Protein AF-A0A6N8YFA1-F1 (afdb_monomer_lite)

Radius of gyration: 19.21 Å; chains: 1; bounding box: 37×41×58 Å

Foldseek 3Di:
DDPPDPDDDQDFDCVNPVQGFLLRGPPRDVVVCVLCVVVVRRGDDDDDPDDPPDDPVVVVVVCVVCVVVVVVVVCSVPVD

Sequence (80 aa):
MDTTTTATVSLPGRLGDPEMTVATDPRADPRMVAALEPLGLAGRADPAPLTGESSLEDIRALAALGEPGFEQLFDILFEA

Secondary structure (DSSP, 8-state):
------------GGGT-TT--TTT-TTS-HHHHHHHGGGTTTSPPPPPS--TTS-HHHHHHHHHHHHHHHHHHHHHHH--

pLDDT: mean 92.06, std 11.94, range [45.59, 98.62]

Structure (mmCIF, N/CA/C/O backbone):
data_AF-A0A6N8YFA1-F1
#
_entry.id   AF-A0A6N8YFA1-F1
#
loop_
_atom_site.group_PDB
_atom_site.id
_atom_site.type_symbol
_atom_site.label_atom_id
_atom_site.label_alt_id
_atom_site.label_comp_id
_atom_site.label_asym_id
_atom_site.label_entity_id
_atom_site.label_seq_id
_atom_site.pdbx_PDB_ins_code
_atom_site.Cartn_x
_atom_site.Cartn_y
_atom_site.Cartn_z
_atom_site.occupancy
_atom_site.B_iso_or_equiv
_atom_site.auth_seq_id
_atom_site.auth_comp_id
_atom_site.auth_asym_id
_atom_site.auth_atom_id
_atom_site.pdbx_PDB_model_num
ATOM 1 N N . MET A 1 1 ? 0.018 31.841 38.557 1.00 45.59 1 MET A N 1
ATOM 2 C CA . MET A 1 1 ? 0.940 30.711 38.332 1.00 45.59 1 MET A CA 1
ATOM 3 C C . MET A 1 1 ? 0.219 29.794 37.372 1.00 45.59 1 MET A C 1
ATOM 5 O O . MET A 1 1 ? -0.631 29.037 37.813 1.00 45.59 1 MET A O 1
ATOM 9 N N . ASP A 1 2 ? 0.428 30.003 36.075 1.00 52.59 2 ASP A N 1
ATOM 10 C CA . ASP A 1 2 ? -0.267 29.265 35.021 1.00 52.59 2 ASP A CA 1
ATOM 11 C C . ASP A 1 2 ? 0.597 28.050 34.660 1.00 52.59 2 ASP A C 1
ATOM 13 O O . ASP A 1 2 ? 1.715 28.191 34.162 1.00 52.59 2 ASP A O 1
ATOM 17 N N . THR A 1 3 ? 0.152 26.859 35.050 1.00 56.47 3 THR A N 1
ATOM 18 C CA . THR A 1 3 ? 0.815 25.588 34.738 1.00 56.47 3 THR A CA 1
ATOM 19 C C . THR A 1 3 ? 0.408 25.160 33.336 1.00 56.47 3 THR A C 1
ATOM 21 O O . THR A 1 3 ? -0.564 24.427 33.166 1.00 56.47 3 THR A O 1
ATOM 24 N N . THR A 1 4 ? 1.147 25.604 32.321 1.00 59.50 4 THR A N 1
ATOM 25 C CA . THR A 1 4 ? 0.978 25.095 30.957 1.00 59.50 4 THR A CA 1
ATOM 26 C C . THR A 1 4 ? 1.453 23.645 30.906 1.00 59.50 4 THR A C 1
ATOM 28 O O . THR A 1 4 ? 2.645 23.367 30.778 1.00 59.50 4 THR A O 1
ATOM 31 N N . THR A 1 5 ? 0.520 22.701 31.026 1.00 64.19 5 THR A N 1
ATOM 32 C CA . THR A 1 5 ? 0.745 21.295 30.686 1.00 64.19 5 THR A CA 1
ATOM 33 C C . THR A 1 5 ? 1.127 21.213 29.211 1.00 64.19 5 THR A C 1
ATOM 35 O O . THR A 1 5 ? 0.327 21.542 28.336 1.00 64.19 5 THR A O 1
ATOM 38 N N . THR A 1 6 ? 2.349 20.778 28.912 1.00 61.12 6 THR A N 1
ATOM 39 C CA . THR A 1 6 ? 2.743 20.416 27.549 1.00 61.12 6 THR A CA 1
ATOM 40 C C . THR A 1 6 ? 1.943 19.182 27.138 1.00 61.12 6 THR A C 1
ATOM 42 O O . THR A 1 6 ? 2.265 18.068 27.542 1.00 61.12 6 THR A O 1
ATOM 45 N N . ALA A 1 7 ? 0.863 19.372 26.380 1.00 73.19 7 ALA A N 1
ATOM 46 C CA . ALA A 1 7 ? 0.160 18.259 25.758 1.00 73.19 7 ALA A CA 1
ATOM 47 C C . ALA A 1 7 ? 1.071 17.646 24.685 1.00 73.19 7 ALA A C 1
ATOM 49 O O . ALA A 1 7 ? 1.544 18.343 23.785 1.00 73.19 7 ALA A O 1
ATOM 50 N N . THR A 1 8 ? 1.341 16.347 24.783 1.00 76.81 8 THR A N 1
ATOM 51 C CA . THR A 1 8 ? 2.061 15.598 23.753 1.00 76.81 8 THR A CA 1
ATOM 52 C C . THR A 1 8 ? 1.200 15.541 22.495 1.00 76.81 8 THR A C 1
ATOM 54 O O . THR A 1 8 ? 0.100 14.991 22.509 1.00 76.81 8 THR A O 1
ATOM 57 N N . VAL A 1 9 ? 1.692 16.115 21.397 1.00 83.69 9 VAL A N 1
ATOM 58 C CA . VAL A 1 9 ? 1.030 16.015 20.092 1.00 83.69 9 VAL A CA 1
ATOM 59 C C . VAL A 1 9 ? 1.225 14.594 19.566 1.00 83.69 9 VAL A C 1
ATOM 61 O O . VAL A 1 9 ? 2.342 14.199 19.239 1.00 83.69 9 VAL A O 1
ATOM 64 N N . SER A 1 10 ? 0.142 13.822 19.486 1.00 86.69 10 SER A N 1
ATOM 65 C CA . SER A 1 10 ? 0.124 12.543 18.773 1.00 86.69 10 SER A CA 1
ATOM 66 C C . SER A 1 10 ? -0.092 12.819 17.286 1.00 86.69 10 SER A C 1
ATOM 68 O O . SER A 1 10 ? -1.131 13.353 16.892 1.00 86.69 10 SER A O 1
ATOM 70 N N . LEU A 1 11 ? 0.917 12.523 16.465 1.00 95.94 11 LEU A N 1
ATOM 71 C CA . LEU A 1 11 ? 0.807 12.678 15.017 1.00 95.94 11 LEU A CA 1
ATOM 72 C C . LEU A 1 11 ? -0.038 11.535 14.430 1.00 95.94 11 LEU A C 1
ATOM 74 O O . LEU A 1 11 ? 0.064 10.402 14.894 1.00 95.94 11 LEU A O 1
ATOM 78 N N . PRO A 1 12 ? -0.876 11.799 13.418 1.00 96.56 12 PRO A N 1
ATOM 79 C CA . PRO A 1 12 ? -1.751 10.778 12.862 1.00 96.56 12 PRO A CA 1
ATOM 80 C C . PRO A 1 12 ? -1.000 9.815 11.934 1.00 96.56 12 PRO A C 1
ATOM 82 O O . PRO A 1 12 ? 0.009 10.172 11.315 1.00 96.56 12 PRO A O 1
ATOM 85 N N . GLY A 1 13 ? -1.555 8.616 11.754 1.00 97.06 13 GLY A N 1
ATOM 86 C CA . GLY A 1 13 ? -1.040 7.653 10.789 1.00 97.06 13 GLY A CA 1
ATOM 87 C C . GLY A 1 13 ? 0.393 7.226 11.097 1.00 97.06 13 GLY A C 1
ATOM 88 O O . GLY A 1 13 ? 0.846 7.187 12.243 1.00 97.06 13 GLY A O 1
ATOM 89 N N . ARG A 1 14 ? 1.153 7.019 10.020 1.00 97.31 14 ARG A N 1
ATOM 90 C CA . ARG A 1 14 ? 2.552 6.587 10.087 1.00 97.31 14 ARG A CA 1
ATOM 91 C C . ARG A 1 14 ? 3.540 7.612 10.645 1.00 97.31 14 ARG A C 1
ATOM 93 O O . ARG A 1 14 ? 4.705 7.283 10.841 1.00 97.31 14 ARG A O 1
ATOM 100 N N . LEU A 1 15 ? 3.089 8.841 10.906 1.00 96.62 15 LEU A N 1
ATOM 101 C CA . LEU A 1 15 ? 3.890 9.847 11.603 1.00 96.62 15 LEU A CA 1
ATOM 102 C C . LEU A 1 15 ? 3.900 9.624 13.122 1.00 96.62 15 LEU A C 1
ATOM 104 O O . LEU A 1 15 ? 4.873 9.996 13.772 1.00 96.62 15 LEU A O 1
ATOM 108 N N . GLY A 1 16 ? 2.826 9.056 13.681 1.00 95.31 16 GLY A N 1
ATOM 109 C CA . GLY A 1 16 ? 2.743 8.700 15.101 1.00 95.31 16 GLY A CA 1
ATOM 110 C C . GLY A 1 16 ? 3.138 7.256 15.385 1.00 95.31 16 GLY A C 1
ATOM 111 O O . GLY A 1 16 ? 3.734 6.987 16.424 1.00 95.31 16 GLY A O 1
ATOM 112 N N . ASP A 1 17 ? 2.841 6.347 14.456 1.00 95.81 17 ASP A N 1
ATOM 113 C CA . ASP A 1 17 ? 3.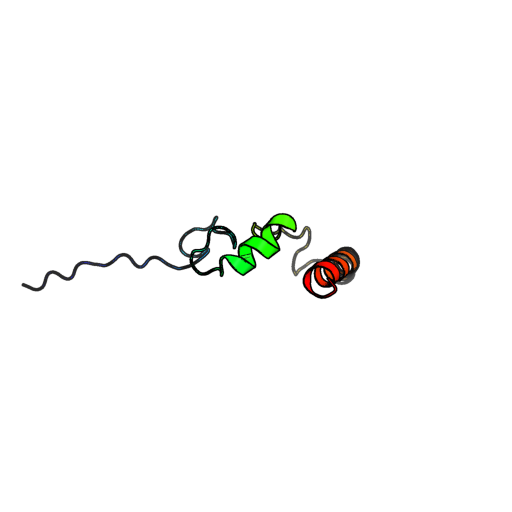215 4.934 14.534 1.00 95.81 17 ASP A CA 1
ATOM 114 C C . ASP A 1 17 ? 3.662 4.424 13.152 1.00 95.81 17 ASP A C 1
ATOM 116 O O . ASP A 1 17 ? 2.811 4.200 12.287 1.00 95.81 17 ASP A O 1
ATOM 120 N N . PRO A 1 18 ? 4.973 4.213 12.920 1.00 96.06 18 PRO A N 1
ATOM 121 C CA . PRO A 1 18 ? 5.507 3.759 11.636 1.00 96.06 18 PRO A CA 1
ATOM 122 C C . PRO A 1 18 ? 4.870 2.484 11.074 1.00 96.06 18 PRO A C 1
ATOM 124 O O . PRO A 1 18 ? 4.897 2.314 9.846 1.00 96.06 18 PRO A O 1
ATOM 127 N N . GLU A 1 19 ? 4.293 1.643 11.940 1.00 96.75 19 GLU A N 1
ATOM 128 C CA . GLU A 1 19 ? 3.686 0.350 11.617 1.00 96.75 19 GLU A CA 1
ATOM 129 C C . GLU A 1 19 ? 2.172 0.425 11.379 1.00 96.75 19 GLU A C 1
ATOM 131 O O . GLU A 1 19 ? 1.579 -0.560 10.938 1.00 96.75 19 GLU A O 1
ATOM 136 N N . MET A 1 20 ? 1.547 1.590 11.581 1.00 97.69 20 MET A N 1
ATOM 137 C CA . MET A 1 20 ? 0.115 1.777 11.345 1.00 97.69 20 MET A CA 1
ATOM 138 C C . MET A 1 20 ? -0.268 1.444 9.894 1.00 97.69 20 MET A C 1
ATOM 140 O O . MET A 1 20 ? 0.403 1.851 8.936 1.00 97.69 20 MET A O 1
ATOM 144 N N . THR A 1 21 ? -1.373 0.718 9.738 1.00 98.25 21 THR A N 1
ATOM 145 C CA . THR A 1 21 ? -1.956 0.312 8.453 1.00 98.25 21 THR A CA 1
ATOM 146 C C . THR A 1 21 ? -3.350 0.910 8.296 1.00 98.25 21 THR A C 1
ATOM 148 O O . THR A 1 21 ? -3.860 1.556 9.208 1.00 98.25 21 THR A O 1
ATOM 151 N N . VAL A 1 22 ? -4.002 0.678 7.155 1.00 97.94 22 VAL A N 1
ATOM 152 C CA . VAL A 1 22 ? -5.410 1.071 6.983 1.00 97.94 22 VAL A CA 1
ATOM 153 C C . VAL A 1 22 ? -6.307 0.347 7.995 1.00 97.94 22 VAL A C 1
ATOM 155 O O . VAL A 1 22 ? -7.240 0.953 8.508 1.00 97.94 22 VAL A O 1
ATOM 158 N N . ALA A 1 23 ? -6.001 -0.911 8.331 1.00 98.06 23 ALA A N 1
ATOM 159 C CA . ALA A 1 23 ? -6.755 -1.696 9.311 1.00 98.06 23 ALA A CA 1
ATOM 160 C C . ALA A 1 23 ? -6.671 -1.147 10.746 1.00 98.06 23 ALA A C 1
ATOM 162 O O . ALA A 1 23 ? -7.611 -1.321 11.519 1.00 98.06 23 ALA A O 1
ATOM 163 N N . THR A 1 24 ? -5.551 -0.520 11.123 1.00 97.50 24 THR A N 1
ATOM 164 C CA . THR A 1 24 ? -5.309 -0.054 12.501 1.00 97.50 24 THR A CA 1
ATOM 165 C C . THR A 1 24 ? -5.432 1.457 12.675 1.00 97.50 24 THR A C 1
ATOM 167 O O . THR A 1 24 ? -5.481 1.932 13.811 1.00 97.50 24 THR A O 1
ATOM 170 N N . ASP A 1 25 ? -5.508 2.225 11.584 1.00 97.75 25 ASP A N 1
ATOM 171 C CA . ASP A 1 25 ? -5.687 3.673 11.645 1.00 97.75 25 ASP A CA 1
ATOM 172 C C . ASP A 1 25 ? -7.123 4.023 12.076 1.00 97.75 25 ASP A C 1
ATOM 174 O O . ASP A 1 25 ? -8.073 3.732 11.345 1.00 97.75 25 ASP A O 1
ATOM 178 N N . PRO A 1 26 ? -7.321 4.708 13.220 1.00 96.38 26 PRO A N 1
ATOM 179 C CA . PRO A 1 26 ? -8.657 5.022 13.731 1.00 96.38 26 PRO A CA 1
ATOM 180 C C . PRO A 1 26 ? -9.443 5.995 12.838 1.00 96.38 26 PRO A C 1
ATOM 182 O O . PRO A 1 26 ? -10.614 6.264 13.103 1.00 96.38 26 PRO A O 1
ATOM 185 N N . ARG A 1 27 ? -8.807 6.567 11.808 1.00 97.06 27 ARG A N 1
ATOM 186 C CA . ARG A 1 27 ? -9.439 7.453 10.824 1.00 97.06 27 ARG A CA 1
ATOM 187 C C . ARG A 1 27 ? -10.051 6.689 9.648 1.00 97.06 27 ARG A C 1
ATOM 189 O O . ARG A 1 27 ? -10.811 7.290 8.891 1.00 97.06 27 ARG A O 1
ATOM 196 N N . ALA A 1 28 ? -9.698 5.418 9.453 1.00 98.19 28 ALA A N 1
ATOM 197 C CA . ALA A 1 28 ? -10.245 4.607 8.374 1.00 98.19 28 ALA A CA 1
ATOM 198 C C . ALA A 1 28 ? -11.718 4.268 8.651 1.00 98.19 28 ALA A C 1
ATOM 200 O O . ALA A 1 28 ? -12.080 3.887 9.764 1.00 98.19 28 ALA A O 1
ATOM 201 N N . ASP A 1 29 ? -12.581 4.396 7.637 1.00 98.56 29 ASP A N 1
ATOM 202 C CA . ASP A 1 29 ? -13.979 3.971 7.759 1.00 98.56 29 ASP A CA 1
ATOM 203 C C . ASP A 1 29 ? -14.022 2.445 7.972 1.00 98.56 29 ASP A C 1
ATOM 205 O O . ASP A 1 29 ? -13.511 1.708 7.121 1.00 98.56 29 ASP A O 1
ATOM 209 N N . PRO A 1 30 ? -14.645 1.935 9.051 1.00 98.12 30 PRO A N 1
ATOM 210 C CA . PRO A 1 30 ? -14.701 0.497 9.313 1.00 98.12 30 PRO A CA 1
ATOM 211 C C . PRO A 1 30 ? -15.322 -0.321 8.170 1.00 98.12 30 PRO A C 1
ATOM 213 O O . PRO A 1 30 ? -14.958 -1.477 7.972 1.00 98.12 30 PRO A O 1
ATOM 216 N N . ARG A 1 31 ? -16.233 0.270 7.383 1.00 97.75 31 ARG A N 1
ATOM 217 C CA . ARG A 1 31 ? -16.843 -0.380 6.210 1.00 97.75 31 ARG A CA 1
ATOM 218 C C . ARG A 1 31 ? -15.849 -0.510 5.060 1.00 97.75 31 ARG A C 1
ATOM 220 O O . ARG A 1 31 ? -15.870 -1.508 4.351 1.00 97.75 31 ARG A O 1
ATOM 227 N N . MET A 1 32 ? -14.972 0.480 4.894 1.00 97.19 32 MET A N 1
ATOM 228 C CA . MET A 1 32 ? -13.878 0.417 3.925 1.00 97.19 32 MET A CA 1
ATOM 229 C C . MET A 1 32 ? -12.863 -0.652 4.339 1.00 97.19 32 MET A C 1
ATOM 231 O O . MET A 1 32 ? -12.467 -1.459 3.506 1.00 97.19 32 MET A O 1
ATOM 235 N N . VAL A 1 33 ? -12.487 -0.709 5.622 1.00 98.31 33 VAL A N 1
ATOM 236 C CA . VAL A 1 33 ? -11.579 -1.749 6.140 1.00 98.31 33 VAL A CA 1
ATOM 237 C C . VAL A 1 33 ? -12.147 -3.145 5.874 1.00 98.31 33 VAL A C 1
ATOM 239 O O . VAL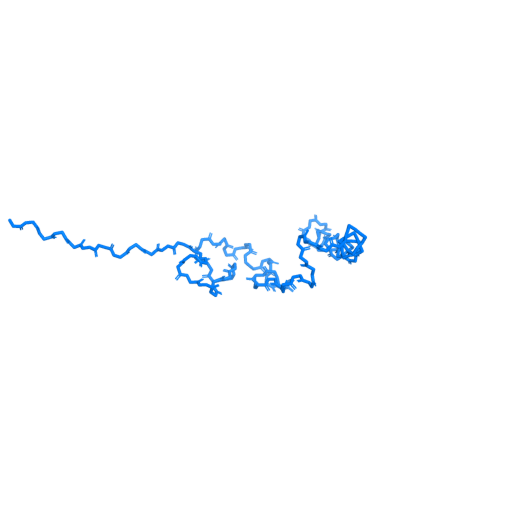 A 1 33 ? -11.449 -3.980 5.307 1.00 98.31 33 VAL A O 1
ATOM 242 N N . ALA A 1 34 ? -13.430 -3.364 6.178 1.00 96.88 34 ALA A N 1
ATOM 243 C CA . ALA A 1 34 ? -14.100 -4.644 5.946 1.00 96.88 34 ALA A CA 1
ATOM 244 C C . ALA A 1 34 ? -14.129 -5.068 4.463 1.00 96.88 34 ALA A C 1
ATOM 246 O O . ALA A 1 34 ? -14.090 -6.261 4.172 1.00 96.88 34 ALA A O 1
ATOM 247 N N . ALA A 1 35 ? -14.180 -4.115 3.526 1.00 95.88 35 ALA A N 1
ATOM 248 C CA . ALA A 1 35 ? -14.110 -4.401 2.092 1.00 95.88 35 ALA A CA 1
ATOM 249 C C . ALA A 1 35 ? -12.679 -4.722 1.617 1.00 95.88 35 ALA A C 1
ATOM 251 O O . ALA A 1 35 ? -12.494 -5.547 0.727 1.00 95.88 35 ALA A O 1
ATOM 252 N N . LEU A 1 36 ? -11.664 -4.083 2.208 1.00 96.31 36 LEU A N 1
ATOM 253 C CA . LEU A 1 36 ? -10.261 -4.210 1.795 1.00 96.31 36 LEU A CA 1
ATOM 254 C C . LEU A 1 36 ? -9.529 -5.396 2.437 1.00 96.31 36 LEU A C 1
ATOM 256 O O . LEU A 1 36 ? -8.566 -5.906 1.863 1.00 96.31 36 LEU A O 1
ATOM 260 N N . GLU A 1 37 ? -9.945 -5.831 3.625 1.00 96.56 37 GLU A N 1
ATOM 261 C CA . GLU A 1 37 ? -9.286 -6.903 4.379 1.00 96.56 37 GLU A CA 1
ATOM 262 C C . GLU A 1 37 ? -9.265 -8.254 3.635 1.00 96.56 37 GLU A C 1
ATOM 264 O O . GLU A 1 37 ? -8.178 -8.828 3.522 1.00 96.56 37 GLU A O 1
ATOM 269 N N . PRO A 1 38 ? -10.367 -8.734 3.014 1.00 95.25 38 PRO A N 1
ATOM 270 C CA . PRO A 1 38 ? -10.356 -9.976 2.231 1.00 95.25 38 PRO A CA 1
ATOM 271 C C . PRO A 1 38 ? -9.442 -9.925 1.000 1.00 95.25 38 PRO A C 1
ATOM 273 O O . PRO A 1 38 ? -9.027 -10.964 0.493 1.00 95.25 38 PRO A O 1
ATOM 276 N N . LEU A 1 39 ? -9.135 -8.717 0.522 1.00 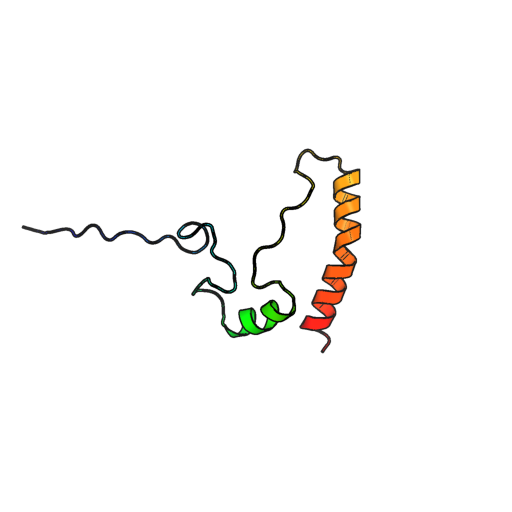95.19 39 LEU A N 1
ATOM 277 C CA . LEU A 1 39 ? -8.302 -8.457 -0.653 1.00 95.19 39 LEU A CA 1
ATOM 278 C C . LEU A 1 39 ? -6.825 -8.262 -0.276 1.00 95.19 39 LEU A C 1
ATOM 280 O O . LEU A 1 39 ? -5.993 -8.014 -1.143 1.00 95.19 39 LEU A O 1
ATOM 284 N N . GLY A 1 40 ? -6.486 -8.335 1.018 1.00 95.12 40 GLY A N 1
ATOM 285 C CA . GLY A 1 40 ? -5.135 -8.076 1.522 1.00 95.12 40 GLY A CA 1
ATOM 286 C C . GLY A 1 40 ? -4.727 -6.597 1.493 1.00 95.12 40 GLY A C 1
ATOM 287 O O . GLY A 1 40 ? -3.569 -6.274 1.746 1.00 95.12 40 GLY A O 1
ATOM 288 N N . LEU A 1 41 ? -5.664 -5.681 1.224 1.00 96.44 41 LEU A N 1
ATOM 289 C CA . LEU A 1 41 ? -5.391 -4.253 1.006 1.00 96.44 41 LEU A CA 1
ATOM 290 C C . LEU A 1 41 ? -5.523 -3.392 2.268 1.00 96.44 41 LEU A C 1
ATOM 292 O O . LEU A 1 41 ? -5.193 -2.209 2.249 1.00 96.44 41 LEU A O 1
ATOM 296 N N . ALA A 1 42 ? -5.989 -3.969 3.37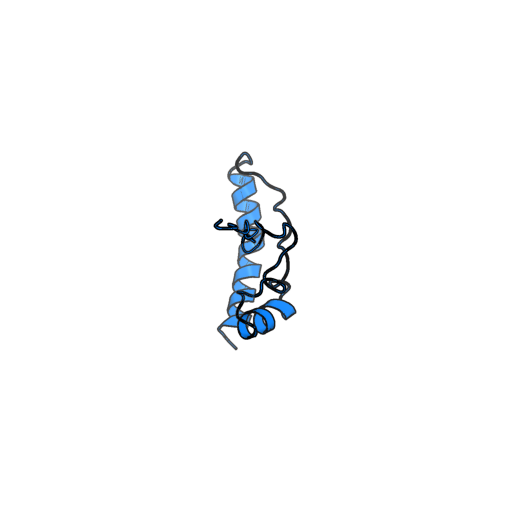8 1.00 97.38 42 ALA A N 1
ATOM 297 C CA . ALA A 1 42 ? -6.049 -3.273 4.664 1.00 97.38 42 ALA A CA 1
ATOM 298 C C . ALA A 1 42 ? -4.674 -3.204 5.376 1.00 97.38 42 ALA A C 1
ATOM 300 O O . ALA A 1 42 ? -4.494 -2.441 6.330 1.00 97.38 42 ALA A O 1
ATOM 301 N N . GLY A 1 43 ? -3.706 -4.007 4.917 1.00 96.44 43 GLY A N 1
ATOM 302 C CA . GLY A 1 43 ? -2.339 -4.078 5.434 1.00 96.44 43 GLY A CA 1
ATOM 303 C C . GLY A 1 43 ? -1.366 -3.110 4.754 1.00 96.44 43 GLY A C 1
ATOM 304 O O . GLY A 1 43 ? -1.753 -2.090 4.186 1.00 96.44 43 GLY A O 1
ATOM 305 N N . ARG A 1 44 ? -0.069 -3.422 4.832 1.00 95.12 44 ARG A N 1
ATOM 306 C CA . ARG A 1 44 ? 0.973 -2.706 4.084 1.00 95.12 44 ARG A CA 1
ATOM 307 C C . ARG A 1 44 ? 1.186 -3.388 2.743 1.00 95.12 44 ARG A C 1
ATOM 309 O O . ARG A 1 44 ? 1.364 -4.600 2.711 1.00 95.12 44 ARG A O 1
ATOM 316 N N . ALA A 1 45 ? 1.236 -2.602 1.674 1.00 93.12 45 ALA A N 1
ATOM 317 C CA . ALA A 1 45 ? 1.748 -3.094 0.405 1.00 93.12 45 ALA A CA 1
ATOM 318 C C . ALA A 1 45 ? 3.238 -3.439 0.542 1.00 93.12 45 ALA A C 1
ATOM 320 O O . ALA A 1 45 ? 3.990 -2.713 1.208 1.00 93.12 45 ALA A O 1
ATOM 321 N N . ASP A 1 46 ? 3.651 -4.520 -0.112 1.00 91.94 46 ASP A N 1
ATOM 322 C CA . ASP A 1 46 ? 5.060 -4.866 -0.223 1.00 91.94 46 ASP A CA 1
ATOM 323 C C . ASP A 1 46 ? 5.822 -3.777 -0.995 1.00 91.94 46 ASP A C 1
ATOM 325 O O . ASP A 1 46 ? 5.276 -3.149 -1.912 1.00 91.94 46 ASP A O 1
ATOM 329 N N . PRO A 1 47 ? 7.086 -3.509 -0.631 1.00 93.50 47 PRO A N 1
ATOM 330 C CA . PRO A 1 47 ? 7.907 -2.566 -1.370 1.00 93.50 47 PRO A CA 1
ATOM 331 C C . PRO A 1 47 ? 8.118 -3.054 -2.807 1.00 93.50 47 PRO A C 1
ATOM 333 O O . PRO A 1 47 ? 8.380 -4.231 -3.052 1.00 93.50 47 PRO A O 1
ATOM 336 N N . ALA A 1 48 ? 8.057 -2.127 -3.763 1.00 93.94 48 ALA A N 1
ATOM 337 C CA . ALA A 1 48 ? 8.386 -2.434 -5.147 1.00 93.94 48 ALA A CA 1
ATOM 338 C C . ALA A 1 48 ? 9.866 -2.862 -5.276 1.00 93.94 48 ALA A C 1
ATOM 340 O O . ALA A 1 48 ? 10.726 -2.304 -4.588 1.00 93.94 48 ALA A O 1
ATOM 341 N N . PRO A 1 49 ? 10.199 -3.794 -6.190 1.00 95.50 49 PRO A N 1
ATOM 342 C CA . PRO A 1 49 ? 11.578 -4.232 -6.419 1.00 95.50 49 PRO A CA 1
ATOM 343 C C . PRO A 1 49 ? 12.414 -3.228 -7.237 1.00 95.50 49 PRO A C 1
ATOM 345 O O . PRO A 1 49 ? 13.584 -3.487 -7.510 1.00 95.50 49 PRO A O 1
ATOM 348 N N . LEU A 1 50 ? 11.819 -2.104 -7.650 1.00 97.12 50 LEU A N 1
ATOM 349 C CA . LEU A 1 50 ? 12.427 -1.061 -8.478 1.00 97.12 50 LEU A CA 1
ATOM 350 C C . LEU A 1 50 ? 12.465 0.278 -7.733 1.00 97.12 50 LEU A C 1
ATOM 352 O O . LEU A 1 50 ? 11.713 0.504 -6.784 1.00 97.12 50 LEU A O 1
ATOM 356 N N . THR A 1 51 ? 13.320 1.189 -8.194 1.00 97.00 51 THR A N 1
ATOM 357 C CA . THR A 1 51 ? 13.409 2.564 -7.684 1.00 97.00 51 THR A CA 1
ATOM 358 C C . THR A 1 51 ? 13.116 3.569 -8.797 1.00 97.00 51 THR A C 1
ATOM 360 O O . THR A 1 51 ? 12.955 3.200 -9.959 1.00 97.00 51 THR A O 1
ATOM 363 N N . GLY A 1 52 ? 13.077 4.863 -8.459 1.00 96.75 52 GLY A N 1
ATOM 364 C CA . GLY A 1 52 ? 12.950 5.934 -9.457 1.00 96.75 52 GLY A CA 1
ATOM 365 C C . GLY A 1 52 ? 14.129 6.032 -10.435 1.00 96.75 52 GLY A C 1
ATOM 366 O O . GLY A 1 52 ? 13.992 6.662 -11.476 1.00 96.75 52 GLY A O 1
ATOM 367 N N . GLU A 1 53 ? 15.253 5.382 -10.124 1.00 98.19 53 GLU A N 1
ATOM 368 C CA . GLU A 1 53 ? 16.460 5.350 -10.959 1.00 98.19 53 GLU A CA 1
ATOM 369 C C . GLU A 1 53 ? 16.516 4.112 -11.873 1.00 98.19 53 GLU A C 1
ATOM 371 O O . GLU A 1 53 ? 17.452 3.954 -12.657 1.00 98.19 53 GLU A O 1
ATOM 376 N N . SER A 1 54 ? 15.543 3.199 -11.762 1.00 98.31 54 SER A N 1
ATOM 377 C CA . SER A 1 54 ? 15.434 2.034 -12.642 1.00 98.31 54 SER A CA 1
ATOM 378 C C . SER A 1 54 ? 15.154 2.449 -14.089 1.00 98.31 54 SER A C 1
ATOM 380 O O . SER A 1 54 ? 14.666 3.546 -14.368 1.00 98.31 54 SER A O 1
ATOM 382 N N . SER A 1 55 ? 15.455 1.560 -15.039 1.00 98.62 55 SER A N 1
ATOM 383 C CA . SER A 1 55 ? 15.217 1.860 -16.447 1.00 98.62 55 SER A CA 1
ATOM 384 C C . SER A 1 55 ? 13.718 2.040 -16.722 1.00 98.62 55 SER A C 1
ATOM 386 O O . SER A 1 55 ? 12.865 1.399 -16.103 1.00 98.62 55 SER A O 1
ATOM 388 N N . LEU A 1 56 ? 13.379 2.890 -17.696 1.00 98.50 56 LEU A N 1
ATOM 389 C CA . LEU A 1 56 ? 11.984 3.043 -18.126 1.00 98.50 56 LEU A CA 1
ATOM 390 C C . LEU A 1 56 ? 11.387 1.729 -18.645 1.00 98.50 56 LEU A C 1
ATOM 392 O O . LEU A 1 56 ? 10.172 1.557 -18.593 1.00 98.50 56 LEU A O 1
ATOM 396 N N . GLU A 1 57 ? 12.217 0.829 -19.171 1.00 98.62 57 GLU A N 1
ATOM 397 C CA . GLU A 1 57 ? 11.788 -0.493 -19.621 1.00 98.62 57 GLU A CA 1
ATOM 398 C C . GLU A 1 57 ? 11.350 -1.362 -18.438 1.00 98.62 57 GLU A C 1
ATOM 400 O O . GLU A 1 57 ? 10.222 -1.851 -18.444 1.00 98.62 57 GLU A O 1
ATOM 405 N N . ASP A 1 58 ? 12.168 -1.456 -17.386 1.00 98.50 58 ASP A N 1
ATOM 406 C CA . ASP A 1 58 ? 11.842 -2.238 -16.185 1.00 98.50 58 ASP A CA 1
ATOM 407 C C . ASP A 1 58 ? 10.591 -1.701 -15.483 1.00 98.50 58 ASP A C 1
ATOM 409 O O . ASP A 1 58 ? 9.716 -2.466 -15.077 1.00 98.50 58 ASP A O 1
ATOM 413 N N . ILE A 1 59 ? 10.468 -0.373 -15.382 1.00 98.50 59 ILE A N 1
ATOM 414 C CA . ILE A 1 59 ? 9.299 0.277 -14.776 1.00 98.50 59 ILE A CA 1
ATOM 415 C C . ILE A 1 59 ? 8.025 -0.074 -15.554 1.00 98.50 59 ILE A C 1
ATOM 417 O O . ILE A 1 59 ? 7.003 -0.409 -14.954 1.00 98.50 59 ILE A O 1
ATOM 421 N N . ARG A 1 60 ? 8.078 -0.031 -16.891 1.00 98.31 60 ARG A N 1
ATOM 422 C CA . ARG A 1 60 ? 6.943 -0.410 -17.746 1.00 98.31 60 ARG A CA 1
ATOM 423 C C . ARG A 1 60 ? 6.620 -1.893 -17.634 1.00 98.31 60 ARG A C 1
ATOM 425 O O . ARG A 1 60 ? 5.445 -2.237 -17.592 1.00 98.31 60 ARG A O 1
ATOM 432 N N . ALA A 1 61 ? 7.634 -2.752 -17.561 1.00 98.31 61 ALA A N 1
ATOM 433 C CA . ALA A 1 61 ? 7.443 -4.186 -17.393 1.00 98.31 61 ALA A CA 1
ATOM 434 C C . ALA A 1 61 ? 6.750 -4.508 -16.059 1.00 98.31 61 ALA A C 1
ATOM 436 O O . ALA A 1 61 ? 5.799 -5.288 -16.038 1.00 98.31 61 ALA A O 1
ATOM 437 N N . LEU A 1 62 ? 7.160 -3.860 -14.961 1.00 97.44 62 LEU A N 1
ATOM 438 C CA . LEU A 1 62 ? 6.503 -4.016 -13.662 1.00 97.44 62 LEU A CA 1
ATOM 439 C C . LEU A 1 62 ? 5.055 -3.500 -13.688 1.00 97.44 62 LEU A C 1
ATOM 441 O O . LEU A 1 62 ? 4.164 -4.165 -13.165 1.00 97.44 62 LEU A O 1
ATOM 445 N N . ALA A 1 63 ? 4.807 -2.346 -14.315 1.00 97.25 63 ALA A N 1
ATOM 446 C CA . ALA A 1 63 ? 3.459 -1.795 -14.443 1.00 97.25 63 ALA A CA 1
ATOM 447 C C . ALA A 1 63 ? 2.533 -2.728 -15.242 1.00 97.25 63 ALA A C 1
ATOM 449 O O . ALA A 1 63 ? 1.440 -3.042 -14.780 1.00 97.25 63 ALA A O 1
ATOM 450 N N . ALA A 1 64 ? 3.002 -3.235 -16.387 1.00 98.12 64 ALA A N 1
ATOM 451 C CA . ALA A 1 64 ? 2.253 -4.173 -17.223 1.00 98.12 64 ALA A CA 1
ATOM 452 C C . ALA A 1 64 ? 1.960 -5.505 -16.510 1.00 98.12 64 ALA A C 1
ATOM 454 O O . ALA A 1 64 ? 0.940 -6.133 -16.778 1.00 98.12 64 ALA A O 1
ATOM 455 N N . LEU A 1 65 ? 2.832 -5.936 -15.591 1.00 96.38 65 LEU A N 1
ATOM 456 C CA . LEU A 1 65 ? 2.590 -7.116 -14.760 1.00 96.38 65 LEU A CA 1
ATOM 457 C C . 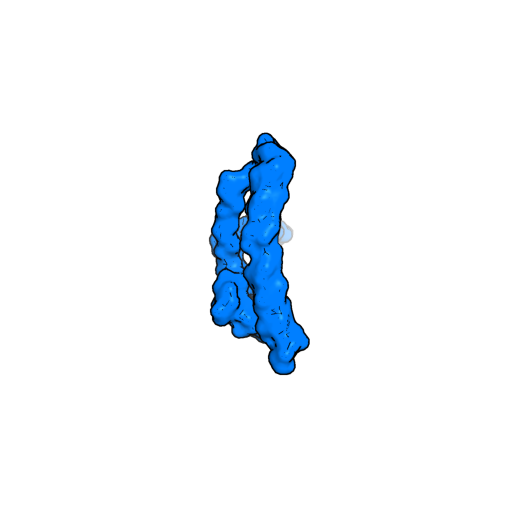LEU A 1 65 ? 1.491 -6.875 -13.711 1.00 96.38 65 LEU A C 1
ATOM 459 O O . LEU A 1 65 ? 0.708 -7.779 -13.433 1.00 96.38 65 LEU A O 1
ATOM 463 N N . 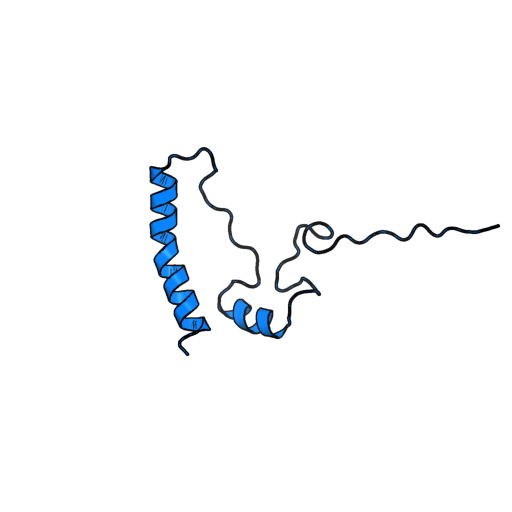GLY A 1 66 ? 1.448 -5.681 -13.112 1.00 95.50 66 GLY A N 1
ATOM 464 C CA . GLY A 1 66 ? 0.492 -5.344 -12.053 1.00 95.50 66 GLY A CA 1
ATOM 465 C C . GLY A 1 66 ? -0.902 -4.963 -12.556 1.00 95.50 66 GLY A C 1
ATOM 466 O O . GLY A 1 66 ? -1.887 -5.249 -11.878 1.00 95.50 66 GLY A O 1
ATOM 467 N N . GLU A 1 67 ? -0.996 -4.337 -13.732 1.00 98.00 67 GLU A N 1
ATOM 468 C CA . GLU A 1 67 ? -2.240 -3.777 -14.278 1.00 98.00 67 GLU A CA 1
ATOM 469 C C . GLU A 1 67 ? -3.414 -4.780 -14.327 1.00 98.00 67 GLU A C 1
ATOM 471 O O . GLU A 1 67 ? -4.458 -4.452 -13.760 1.00 98.00 67 GLU A O 1
ATOM 476 N N . PRO A 1 68 ? -3.267 -6.022 -14.837 1.00 97.75 68 PRO A N 1
ATOM 477 C CA . PRO A 1 68 ? -4.372 -6.990 -14.848 1.00 97.75 68 PRO A CA 1
ATOM 478 C C . PRO A 1 68 ? -4.865 -7.383 -13.446 1.00 97.75 68 PRO A C 1
ATOM 480 O O . PRO A 1 68 ? -6.039 -7.688 -13.251 1.00 97.75 68 PRO A O 1
ATOM 483 N N . GLY A 1 69 ? -3.975 -7.378 -12.447 1.00 95.25 69 GLY A N 1
ATOM 484 C CA . GLY A 1 69 ? -4.348 -7.656 -11.059 1.00 95.25 69 GLY A CA 1
ATOM 485 C C . GLY A 1 69 ? -5.198 -6.538 -10.452 1.00 95.25 69 GLY A C 1
ATOM 486 O O . GLY A 1 69 ? -6.141 -6.813 -9.712 1.00 95.25 69 GLY A O 1
ATOM 487 N N . PHE A 1 70 ? -4.900 -5.281 -10.792 1.00 95.62 70 PHE A N 1
ATOM 488 C CA . PHE A 1 70 ? -5.718 -4.138 -10.383 1.00 95.62 70 PHE A CA 1
ATOM 489 C C . PHE A 1 70 ? -7.044 -4.055 -11.150 1.00 95.62 70 PHE A C 1
ATOM 491 O O . PHE A 1 70 ? -8.042 -3.666 -10.554 1.00 95.62 70 PHE A O 1
ATOM 498 N N . GLU A 1 71 ? -7.081 -4.449 -12.426 1.00 97.19 71 GLU A N 1
ATOM 499 C CA . GLU A 1 71 ? -8.333 -4.586 -13.187 1.00 97.19 71 GLU A CA 1
ATOM 500 C C . GLU A 1 71 ? -9.279 -5.572 -12.487 1.00 97.19 71 GLU A C 1
ATOM 502 O O . GLU A 1 71 ? -10.363 -5.185 -12.057 1.00 97.19 71 GLU A O 1
ATOM 507 N N . GLN A 1 72 ? -8.809 -6.793 -12.208 1.00 95.88 72 GLN A N 1
ATOM 508 C CA . GLN A 1 72 ? -9.594 -7.797 -11.483 1.00 95.88 72 GLN A CA 1
ATOM 509 C C . GLN A 1 72 ? -10.027 -7.328 -10.083 1.00 95.88 72 GLN A C 1
ATOM 511 O O . GLN A 1 72 ? -11.132 -7.634 -9.633 1.00 95.88 72 GLN A O 1
ATOM 516 N N . LEU A 1 73 ? -9.165 -6.596 -9.370 1.00 95.31 73 LEU A N 1
ATOM 517 C CA . LEU A 1 73 ? -9.520 -5.994 -8.085 1.00 95.31 73 LEU A CA 1
ATOM 518 C C . LEU A 1 73 ? -10.722 -5.048 -8.221 1.00 95.31 73 LEU A C 1
ATOM 520 O O . LEU A 1 73 ? -11.606 -5.051 -7.363 1.00 95.31 73 LEU A O 1
ATOM 524 N N . PHE A 1 74 ? -10.745 -4.220 -9.264 1.00 95.25 74 PHE A N 1
ATOM 525 C CA . PHE A 1 74 ? -11.837 -3.280 -9.484 1.00 95.25 74 PHE A CA 1
ATOM 526 C C . PHE A 1 74 ? -13.122 -3.972 -9.930 1.00 95.25 74 PHE A C 1
ATOM 528 O O . PHE A 1 74 ? -14.180 -3.586 -9.431 1.00 95.25 74 PHE A O 1
ATOM 535 N N . ASP A 1 75 ? -13.041 -5.032 -10.734 1.00 96.25 75 ASP A N 1
ATOM 536 C CA . ASP A 1 75 ? -14.205 -5.862 -11.068 1.00 96.25 75 ASP A CA 1
ATOM 537 C C . ASP A 1 75 ? -14.873 -6.400 -9.791 1.00 96.25 75 ASP A C 1
ATOM 539 O O . ASP A 1 75 ? -16.083 -6.279 -9.609 1.00 96.25 75 ASP A O 1
ATOM 543 N N . ILE A 1 76 ? -14.077 -6.905 -8.838 1.00 94.50 76 ILE A N 1
ATOM 544 C CA . ILE A 1 76 ? -14.581 -7.401 -7.545 1.00 94.50 76 ILE A CA 1
ATOM 545 C C . ILE A 1 76 ? -15.299 -6.302 -6.746 1.00 94.50 76 ILE A C 1
ATOM 547 O O . ILE A 1 76 ? -16.292 -6.578 -6.072 1.00 94.50 76 ILE A O 1
ATOM 551 N N . LEU A 1 77 ? -14.790 -5.068 -6.772 1.00 92.06 77 LEU A N 1
ATOM 552 C CA . LEU A 1 77 ? -15.321 -3.970 -5.960 1.00 92.06 77 LEU A CA 1
ATOM 553 C C . LEU A 1 77 ? -16.550 -3.291 -6.573 1.00 92.06 77 LEU A C 1
ATOM 555 O O . LEU A 1 77 ? -17.361 -2.739 -5.825 1.00 92.06 77 LEU A O 1
ATOM 559 N N . PHE A 1 78 ? -16.671 -3.284 -7.900 1.00 90.62 78 PHE A N 1
ATOM 560 C CA . PHE A 1 78 ? -17.630 -2.430 -8.603 1.00 90.62 78 PHE A CA 1
ATOM 561 C C . PHE A 1 78 ? -18.580 -3.166 -9.550 1.00 90.62 78 PHE A C 1
ATOM 563 O O . PHE A 1 78 ? -19.601 -2.581 -9.913 1.00 90.62 78 PHE A O 1
ATOM 570 N N . GLU A 1 79 ? -18.298 -4.416 -9.920 1.00 82.38 79 GLU A N 1
ATOM 571 C CA . GLU A 1 79 ? -19.121 -5.190 -10.862 1.00 82.38 79 GLU A CA 1
ATOM 572 C C . GLU A 1 79 ? -19.890 -6.360 -10.213 1.00 82.38 79 GLU A C 1
ATOM 574 O O . GLU A 1 79 ? -20.433 -7.211 -10.919 1.00 82.38 79 GLU A O 1
ATOM 579 N N . ALA A 1 80 ? -19.970 -6.395 -8.876 1.00 56.34 80 ALA A N 1
ATOM 580 C CA . ALA A 1 80 ? -20.719 -7.403 -8.111 1.00 56.34 80 ALA A CA 1
ATOM 581 C C . ALA A 1 80 ? -22.252 -7.257 -8.196 1.00 56.34 80 ALA A C 1
ATOM 583 O O . ALA A 1 80 ? -22.768 -6.122 -8.059 1.00 56.34 80 ALA A O 1
#